Protein AF-A0A9X3YSE0-F1 (afdb_monomer_lite)

Sequence (116 aa):
MLGEKFARVFGTANPYIRNLKHDESFASFAKNLDGEPYGGMAIWGGLFWQLREALGAAVADKLLATSWQAFEAPKKRQDTAARFAAVLQAEAAKLGEMQSATVAKALRDRAFPIGK

Foldseek 3Di:
DVQVVVCVVPVDPDSDPADLCDQAAPVVCLVPVPPDPCPVVSLVSVLLVQLCVQVNDVVSVVLLVVLVVVQDADPDPSCRQQRSLASSLVSLVVVHPSSNVSSVVSCVSRVTNYDD

Secondary structure (DSSP, 8-state):
-HHHHHHHHHT-S-S-S--S-----HHHHGGGTTT-TTHHHHHHHHHHHHHHHHH-HHHHHHHHHHHHHHPPPPSSGGGHHHHHHHHHHHHHHHH-HHHHHHHHHHHHHTT-----

Structure (mmCIF, N/CA/C/O backbone):
data_AF-A0A9X3YSE0-F1
#
_entry.id   AF-A0A9X3YSE0-F1
#
loop_
_atom_site.group_PDB
_atom_site.id
_atom_site.type_symbol
_atom_site.label_atom_id
_atom_site.label_alt_id
_atom_site.label_comp_id
_atom_site.label_asym_id
_atom_site.label_entity_id
_atom_site.label_seq_id
_atom_site.pdbx_PDB_ins_code
_atom_site.Cartn_x
_atom_site.Cartn_y
_atom_site.Cartn_z
_atom_site.occupancy
_atom_site.B_iso_or_equiv
_atom_site.auth_seq_id
_atom_site.auth_comp_id
_atom_site.auth_asym_id
_atom_site.auth_atom_id
_atom_site.pdbx_PDB_model_num
ATOM 1 N N . MET A 1 1 ? -14.085 -17.443 -15.532 1.00 49.88 1 MET A N 1
ATOM 2 C CA . MET A 1 1 ? -14.617 -16.049 -15.547 1.00 49.88 1 MET A CA 1
ATOM 3 C C . MET A 1 1 ? -15.030 -15.661 -16.968 1.00 49.88 1 MET A C 1
ATOM 5 O O . MET A 1 1 ? -14.600 -16.337 -17.894 1.00 49.88 1 MET A O 1
ATOM 9 N N . LEU A 1 2 ? -15.869 -14.631 -17.175 1.00 52.81 2 LEU A N 1
ATOM 10 C CA . LEU A 1 2 ? -16.392 -14.278 -18.513 1.00 52.81 2 LEU A CA 1
ATOM 11 C C . LEU A 1 2 ? -15.276 -14.099 -19.569 1.00 52.81 2 LEU A C 1
ATOM 13 O O . LEU A 1 2 ? -15.433 -14.568 -20.689 1.00 52.81 2 LEU A O 1
ATOM 17 N N . GLY A 1 3 ? -14.122 -13.533 -19.196 1.00 46.34 3 GLY A N 1
ATOM 18 C CA . GLY A 1 3 ? -12.984 -13.316 -20.104 1.00 46.34 3 GLY A CA 1
ATOM 19 C C 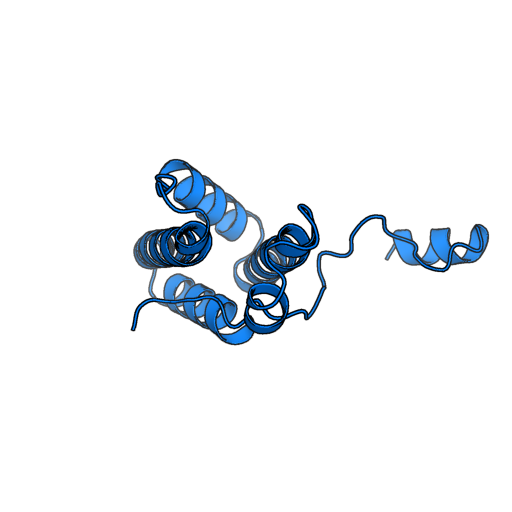. GLY A 1 3 ? -12.315 -14.588 -20.653 1.00 46.34 3 GLY A C 1
ATOM 20 O O . GLY A 1 3 ? -11.871 -14.593 -21.797 1.00 46.34 3 GLY A O 1
ATOM 21 N N . GLU A 1 4 ? -12.315 -15.704 -19.913 1.00 51.88 4 GLU A N 1
ATOM 22 C CA . GLU A 1 4 ? -11.764 -16.985 -20.405 1.00 51.88 4 GLU A CA 1
ATOM 23 C C . GLU A 1 4 ? -12.610 -17.595 -21.525 1.00 51.88 4 GLU A C 1
ATOM 25 O O . GLU A 1 4 ? -12.085 -18.266 -22.413 1.00 51.88 4 GLU A O 1
ATOM 30 N N . LYS A 1 5 ? -13.929 -17.366 -21.497 1.00 52.62 5 LYS A N 1
ATOM 31 C CA . LYS A 1 5 ? -14.838 -17.911 -22.511 1.00 52.62 5 LYS A CA 1
ATOM 32 C C . LYS A 1 5 ? -14.720 -17.165 -23.842 1.00 52.62 5 LYS A C 1
ATOM 34 O O . LYS A 1 5 ? -14.863 -17.794 -24.884 1.00 52.62 5 LYS A O 1
ATOM 39 N N . PHE A 1 6 ? -14.393 -15.871 -23.817 1.00 50.12 6 PHE A N 1
ATOM 40 C CA . PHE A 1 6 ? -14.179 -15.074 -25.031 1.00 50.12 6 PHE A CA 1
ATOM 41 C C . PHE A 1 6 ? -12.807 -15.322 -25.683 1.00 50.12 6 PHE A C 1
ATOM 43 O O . PHE A 1 6 ? -12.725 -15.357 -26.908 1.00 50.12 6 PHE A O 1
ATOM 50 N N . ALA A 1 7 ? -11.753 -15.596 -24.905 1.00 49.34 7 ALA A N 1
ATOM 51 C CA . ALA A 1 7 ? -10.410 -15.893 -25.432 1.00 49.34 7 ALA A CA 1
ATOM 52 C C . ALA A 1 7 ? -10.383 -17.096 -26.388 1.00 49.34 7 ALA A C 1
ATOM 54 O O . ALA A 1 7 ? -9.743 -17.078 -27.438 1.00 49.34 7 ALA A O 1
ATOM 55 N N . ARG A 1 8 ? -11.119 -18.152 -26.018 1.00 52.41 8 ARG A N 1
ATOM 56 C CA . ARG A 1 8 ? -11.161 -19.421 -26.757 1.00 52.41 8 ARG A CA 1
ATOM 57 C C . ARG A 1 8 ? -11.828 -19.303 -28.128 1.00 52.41 8 ARG A C 1
ATOM 59 O O . ARG A 1 8 ? -11.541 -20.119 -28.992 1.00 52.41 8 ARG A O 1
ATOM 66 N N . VAL A 1 9 ? -12.702 -18.313 -28.317 1.00 56.34 9 VAL A N 1
ATOM 67 C CA . VAL A 1 9 ? -13.448 -18.104 -29.570 1.00 56.34 9 VAL A CA 1
ATOM 68 C C . VAL A 1 9 ? -12.646 -17.276 -30.581 1.00 56.34 9 VAL A C 1
ATOM 70 O O . VAL A 1 9 ? -12.834 -17.448 -31.779 1.00 56.34 9 VAL A O 1
ATOM 73 N N . PHE A 1 10 ? -11.719 -16.425 -30.125 1.00 56.62 10 PHE A N 1
ATOM 74 C CA . PHE A 1 10 ? -11.006 -15.471 -30.988 1.00 56.62 10 PHE A CA 1
ATOM 75 C C . PHE A 1 10 ? -9.507 -15.751 -31.176 1.00 56.62 10 PHE A C 1
ATOM 77 O O . PHE A 1 10 ? -8.817 -14.949 -31.797 1.00 56.62 10 PHE A O 1
ATOM 84 N N . GLY A 1 11 ? -8.988 -16.881 -30.680 1.00 49.41 11 GLY A N 1
ATOM 85 C CA . GLY A 1 11 ? -7.621 -17.334 -30.986 1.00 49.41 11 GLY A CA 1
ATOM 86 C C . GLY A 1 11 ? -6.504 -16.399 -30.505 1.00 49.41 11 GLY A C 1
ATOM 87 O O . GLY A 1 11 ? -5.366 -16.516 -30.954 1.00 49.41 11 GLY A O 1
ATOM 88 N N . THR A 1 12 ? -6.800 -15.467 -29.599 1.00 48.97 12 THR A N 1
ATOM 89 C CA . THR A 1 12 ? -5.798 -14.570 -29.031 1.00 48.97 12 THR A CA 1
ATOM 90 C C . THR A 1 12 ? -5.110 -15.262 -27.857 1.00 48.97 12 THR A C 1
ATOM 92 O O . THR A 1 12 ? -5.748 -15.672 -26.890 1.00 48.97 12 THR A O 1
ATOM 95 N N . ALA A 1 13 ? -3.782 -15.391 -27.929 1.00 54.59 13 ALA A N 1
ATOM 96 C CA . ALA A 1 13 ? -2.975 -16.041 -26.892 1.00 54.59 13 ALA A CA 1
ATOM 97 C C . ALA A 1 13 ? -3.064 -15.346 -25.516 1.00 54.59 13 ALA A C 1
ATOM 99 O O . ALA A 1 13 ? -2.743 -15.959 -24.504 1.00 54.59 13 ALA A O 1
ATOM 100 N N . ASN A 1 14 ? -3.541 -14.095 -25.469 1.00 46.25 14 ASN A N 1
ATOM 101 C CA . ASN A 1 14 ? -3.737 -13.318 -24.249 1.00 46.25 14 ASN A CA 1
ATOM 102 C C . ASN A 1 14 ? -5.133 -12.657 -24.245 1.00 46.25 14 ASN A C 1
ATOM 104 O O . ASN A 1 14 ? -5.342 -11.688 -24.975 1.00 46.25 14 ASN A O 1
ATOM 108 N N . PRO A 1 15 ? -6.094 -13.131 -23.425 1.00 56.53 15 PRO A N 1
ATOM 109 C CA . PRO A 1 15 ? -7.454 -12.577 -23.371 1.00 56.53 15 PRO A CA 1
ATOM 110 C C . PRO A 1 15 ? -7.574 -11.169 -22.789 1.00 56.53 15 PRO A C 1
ATOM 112 O O . PRO A 1 15 ? -8.658 -10.586 -22.806 1.00 56.53 15 PRO A O 1
ATOM 115 N N . TYR A 1 16 ? -6.504 -10.649 -22.197 1.00 54.31 16 TYR A N 1
ATOM 116 C CA . TYR A 1 16 ? -6.533 -9.424 -21.417 1.00 54.31 16 TYR A CA 1
ATOM 117 C C . TYR A 1 16 ? -5.420 -8.495 -21.886 1.00 54.31 16 TYR A C 1
ATOM 119 O O . TYR A 1 16 ? -4.283 -8.926 -22.056 1.00 54.31 16 TYR A O 1
ATOM 127 N N . ILE A 1 17 ? -5.737 -7.204 -22.025 1.00 53.47 17 ILE A N 1
ATOM 128 C CA . ILE A 1 17 ? -4.736 -6.156 -22.280 1.00 53.47 17 ILE A CA 1
ATOM 129 C C . ILE A 1 17 ? -3.782 -6.042 -21.074 1.00 53.47 17 ILE A C 1
ATOM 131 O O . ILE A 1 17 ? -2.602 -5.756 -21.253 1.00 53.47 17 ILE A O 1
ATOM 135 N N . ARG A 1 18 ? -4.280 -6.291 -19.846 1.00 52.72 18 ARG A N 1
ATOM 136 C CA . ARG A 1 18 ? -3.512 -6.376 -18.587 1.00 52.72 18 ARG A CA 1
ATOM 137 C C . ARG A 1 18 ? -4.192 -7.335 -17.608 1.00 52.72 18 ARG A C 1
ATOM 139 O O . ARG A 1 18 ? -5.402 -7.244 -17.414 1.00 52.72 18 ARG A O 1
ATOM 146 N N . ASN A 1 19 ? -3.422 -8.211 -16.964 1.00 54.09 19 ASN A N 1
ATOM 147 C CA . ASN A 1 19 ? -3.891 -9.039 -15.853 1.00 54.09 19 ASN A CA 1
ATOM 148 C C . ASN A 1 19 ? -3.356 -8.460 -14.536 1.00 54.09 19 ASN A C 1
ATOM 150 O O . ASN A 1 19 ? -2.148 -8.417 -14.327 1.00 54.09 19 ASN A O 1
ATOM 154 N N . LEU A 1 20 ? -4.254 -8.009 -13.655 1.00 55.16 20 LEU A N 1
ATOM 155 C CA . LEU A 1 20 ? -3.886 -7.476 -12.337 1.00 55.16 20 LEU A CA 1
ATOM 156 C C . LEU A 1 20 ? -3.465 -8.582 -11.360 1.00 55.16 20 LEU A C 1
ATOM 158 O O . LEU A 1 20 ? -2.860 -8.295 -10.339 1.00 55.16 20 LEU A O 1
ATOM 162 N N . LYS A 1 21 ? -3.713 -9.855 -11.677 1.00 54.97 21 LYS A N 1
ATOM 163 C CA . LYS A 1 21 ? -3.196 -11.007 -10.934 1.00 54.97 21 LYS A CA 1
ATOM 164 C C . LYS A 1 21 ? -1.808 -11.409 -11.444 1.00 54.97 21 LYS A C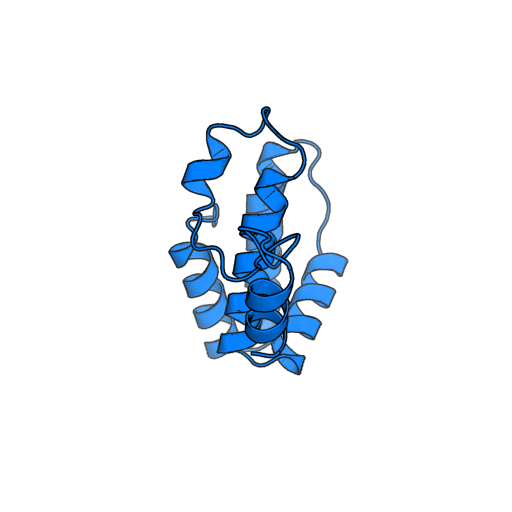 1
ATOM 166 O O . LYS A 1 21 ? -1.583 -12.557 -11.813 1.00 54.97 21 LYS A O 1
ATOM 171 N N . HIS A 1 22 ? -0.908 -10.437 -11.547 1.00 61.25 22 HIS A N 1
ATOM 172 C CA . HIS A 1 22 ? 0.488 -10.690 -11.884 1.00 61.25 22 HIS A CA 1
ATOM 173 C C . HIS A 1 22 ? 1.300 -10.860 -10.593 1.00 61.25 22 HIS A C 1
ATOM 175 O O . HIS A 1 22 ? 1.185 -10.054 -9.660 1.00 61.25 22 HIS A O 1
ATOM 181 N N . ASP A 1 23 ? 2.127 -11.903 -10.558 1.00 60.28 23 ASP A N 1
ATOM 182 C CA . ASP A 1 23 ? 2.982 -12.261 -9.416 1.00 60.28 23 ASP A CA 1
ATOM 183 C C . ASP A 1 23 ? 4.385 -11.633 -9.512 1.00 60.28 23 ASP A C 1
ATOM 185 O O . ASP A 1 23 ? 5.308 -12.008 -8.791 1.00 60.28 23 ASP A O 1
ATOM 189 N N . GLU A 1 24 ? 4.577 -10.665 -10.412 1.00 63.28 24 GLU A N 1
ATOM 190 C CA . GLU A 1 24 ? 5.865 -9.991 -10.558 1.00 63.28 24 GLU A CA 1
ATOM 191 C C . GLU A 1 24 ? 6.204 -9.148 -9.323 1.00 63.28 24 GLU A C 1
ATOM 193 O O . GLU A 1 24 ? 5.390 -8.371 -8.816 1.00 63.28 24 GLU A O 1
ATOM 198 N N . SER A 1 25 ? 7.441 -9.300 -8.846 1.00 61.66 25 SER A N 1
ATOM 199 C CA . SER A 1 25 ? 7.953 -8.559 -7.695 1.00 61.66 25 SER A CA 1
ATOM 200 C C . SER A 1 25 ? 8.503 -7.190 -8.099 1.00 61.66 25 SER A C 1
ATOM 202 O O . SER A 1 25 ? 9.083 -7.023 -9.177 1.00 61.66 25 SER A O 1
ATOM 204 N N . PHE A 1 26 ? 8.415 -6.215 -7.193 1.00 65.50 26 PHE A N 1
ATOM 205 C CA . PHE A 1 26 ? 9.004 -4.891 -7.393 1.00 65.50 26 PHE A CA 1
ATOM 206 C C . PHE A 1 26 ? 10.532 -4.958 -7.563 1.00 65.50 26 PHE A C 1
ATOM 208 O O . PHE A 1 26 ? 11.098 -4.219 -8.367 1.00 65.50 26 PHE A O 1
ATOM 215 N N . ALA A 1 27 ? 11.203 -5.886 -6.873 1.00 64.81 27 ALA A N 1
ATOM 216 C CA . ALA A 1 27 ? 12.647 -6.100 -6.988 1.00 64.81 27 ALA A CA 1
ATOM 217 C C . ALA A 1 27 ? 13.083 -6.545 -8.397 1.00 64.81 27 ALA A C 1
ATOM 219 O O . ALA A 1 27 ? 14.173 -6.184 -8.845 1.00 64.81 27 ALA A O 1
ATOM 220 N N . SER A 1 28 ? 12.236 -7.296 -9.110 1.00 65.25 28 SER A N 1
ATOM 221 C CA . SER A 1 28 ? 12.490 -7.681 -10.504 1.00 65.25 28 SER A CA 1
ATOM 222 C C . SER A 1 28 ? 12.406 -6.476 -11.447 1.00 65.25 28 SER A C 1
ATOM 224 O O . SER A 1 28 ? 13.232 -6.342 -12.345 1.00 65.25 28 SER A O 1
ATOM 226 N N . PHE A 1 29 ? 11.458 -5.565 -11.211 1.00 66.94 29 PHE A N 1
ATOM 227 C CA . PHE A 1 29 ? 11.264 -4.361 -12.026 1.00 66.94 29 PHE A CA 1
ATOM 228 C C . PHE A 1 29 ? 12.261 -3.241 -11.728 1.00 66.94 29 PHE A C 1
ATOM 230 O O . PHE A 1 29 ? 12.697 -2.553 -12.648 1.00 66.94 29 PHE A O 1
ATOM 237 N N . ALA A 1 30 ? 12.677 -3.074 -10.470 1.00 61.47 30 ALA A N 1
ATOM 238 C CA . ALA A 1 30 ? 13.617 -2.027 -10.066 1.00 61.47 30 ALA A CA 1
ATOM 239 C C . ALA A 1 30 ? 14.958 -2.083 -10.828 1.00 61.47 30 ALA A C 1
ATOM 241 O O . ALA A 1 30 ? 15.640 -1.069 -10.944 1.00 61.47 30 ALA A O 1
ATOM 242 N N . LYS A 1 31 ? 15.317 -3.249 -11.384 1.00 64.75 31 LYS A N 1
ATOM 243 C CA . LYS A 1 31 ? 16.515 -3.446 -12.213 1.00 64.75 31 LYS A CA 1
ATOM 244 C C . LYS A 1 31 ? 16.399 -2.862 -13.631 1.00 64.75 31 LYS A C 1
ATOM 246 O O . LYS A 1 31 ? 17.427 -2.657 -14.257 1.00 64.75 31 LYS A O 1
ATOM 251 N N . ASN A 1 32 ? 15.183 -2.578 -14.111 1.00 60.72 32 ASN A N 1
ATOM 252 C CA . ASN A 1 32 ? 14.877 -2.156 -15.486 1.00 60.72 32 ASN A CA 1
ATOM 253 C C . ASN A 1 32 ? 13.959 -0.915 -15.531 1.00 60.72 32 ASN A C 1
ATOM 255 O O . ASN A 1 32 ? 13.090 -0.805 -16.397 1.00 60.72 32 ASN A O 1
ATOM 259 N N . LEU A 1 33 ? 14.135 0.028 -14.596 1.00 58.31 33 LEU A N 1
ATOM 260 C CA . LEU A 1 33 ? 13.303 1.240 -14.475 1.00 58.31 33 LEU A CA 1
ATOM 261 C C . LEU A 1 33 ? 13.268 2.118 -15.743 1.00 58.31 33 LEU A C 1
ATOM 263 O O . LEU A 1 33 ? 12.308 2.871 -15.930 1.00 58.31 33 LEU A O 1
ATOM 267 N N . ASP A 1 34 ? 14.279 1.994 -16.605 1.00 57.00 34 ASP A N 1
ATOM 268 C CA . ASP A 1 34 ? 14.446 2.791 -17.825 1.00 57.00 34 ASP A CA 1
ATOM 269 C C . ASP A 1 34 ? 13.839 2.138 -19.083 1.00 57.00 34 ASP A C 1
ATOM 271 O O . ASP A 1 34 ? 13.730 2.793 -20.116 1.00 57.00 34 ASP A O 1
ATOM 275 N N . GLY A 1 35 ? 13.426 0.865 -19.011 1.00 51.44 35 GLY A N 1
ATOM 276 C CA . GLY A 1 35 ? 13.055 0.077 -20.193 1.00 51.44 35 GLY A CA 1
ATOM 277 C C . GLY A 1 35 ? 11.633 0.306 -20.705 1.00 51.44 35 GLY A C 1
ATOM 278 O O . GLY A 1 35 ? 11.429 0.370 -21.914 1.00 51.44 35 GLY A O 1
ATOM 279 N N . GLU A 1 36 ? 10.644 0.466 -19.816 1.00 53.31 36 GLU A N 1
ATOM 280 C CA . GLU A 1 36 ? 9.251 0.662 -20.231 1.00 53.31 36 GLU A CA 1
ATOM 281 C C . GLU A 1 36 ? 8.442 1.530 -19.251 1.00 53.31 36 GLU A C 1
ATOM 283 O O . GLU A 1 36 ? 8.362 1.220 -18.056 1.00 53.31 36 GLU A O 1
ATOM 288 N N . PRO A 1 37 ? 7.730 2.568 -19.733 1.00 52.28 37 PRO A N 1
ATOM 289 C CA . PRO A 1 37 ? 6.876 3.413 -18.894 1.00 52.28 37 PRO A CA 1
ATOM 290 C C . PRO A 1 37 ? 5.708 2.656 -18.233 1.00 52.28 37 PRO A C 1
ATOM 292 O O . PRO A 1 37 ? 5.091 3.182 -17.305 1.00 52.28 37 PRO A O 1
ATOM 295 N N . TYR A 1 38 ? 5.414 1.425 -18.671 1.00 53.47 38 TYR A N 1
ATOM 296 C CA . TYR A 1 38 ? 4.264 0.634 -18.229 1.00 53.47 38 TYR A CA 1
ATOM 297 C C . TYR A 1 38 ? 4.600 -0.554 -17.316 1.00 53.47 38 TYR A C 1
ATOM 299 O O . TYR A 1 38 ? 3.688 -1.046 -16.651 1.00 53.47 38 TYR A O 1
ATOM 307 N N . GLY A 1 39 ? 5.868 -0.975 -17.201 1.00 57.47 39 GLY A N 1
ATOM 308 C CA . GLY A 1 39 ? 6.246 -2.142 -16.385 1.00 57.47 39 GLY A CA 1
ATOM 309 C C . GLY A 1 39 ? 5.895 -1.986 -14.898 1.00 57.47 39 GLY A C 1
ATOM 310 O O . GLY A 1 39 ? 5.433 -2.919 -14.247 1.00 57.47 39 GLY A O 1
ATOM 311 N N . GLY A 1 40 ? 5.971 -0.759 -14.375 1.00 65.12 40 GLY A N 1
ATOM 312 C CA . GLY A 1 40 ? 5.588 -0.472 -12.992 1.00 65.12 40 GLY A CA 1
ATOM 313 C C . GLY A 1 40 ? 4.084 -0.613 -12.729 1.00 65.12 40 GLY A C 1
ATOM 314 O O . GLY A 1 40 ? 3.686 -0.879 -11.596 1.00 65.12 40 GLY A O 1
ATOM 315 N N . MET A 1 41 ? 3.230 -0.466 -13.751 1.00 70.62 41 MET A N 1
ATOM 316 C CA . MET A 1 41 ? 1.773 -0.517 -13.571 1.00 70.62 41 MET A CA 1
ATOM 317 C C . MET A 1 41 ? 1.277 -1.920 -13.218 1.00 70.62 41 MET A C 1
ATOM 319 O O . MET A 1 41 ? 0.304 -2.034 -12.476 1.00 70.62 41 MET A O 1
ATOM 323 N N . ALA A 1 42 ? 1.934 -2.976 -13.710 1.00 71.44 42 ALA A N 1
ATOM 324 C CA . ALA A 1 42 ? 1.576 -4.355 -13.376 1.00 71.44 42 ALA A CA 1
ATOM 325 C C . ALA A 1 42 ? 1.795 -4.646 -11.882 1.00 71.44 42 ALA A C 1
ATOM 327 O O . ALA A 1 42 ? 0.942 -5.249 -11.234 1.00 71.44 42 ALA A O 1
ATOM 328 N N . ILE A 1 43 ? 2.885 -4.131 -11.312 1.00 78.50 43 ILE A N 1
ATOM 329 C CA . ILE A 1 43 ? 3.238 -4.334 -9.902 1.00 78.50 43 ILE A CA 1
ATOM 330 C C . ILE A 1 43 ? 2.299 -3.567 -8.969 1.00 78.50 43 ILE A C 1
ATOM 332 O O . ILE A 1 43 ? 1.793 -4.130 -7.996 1.00 78.50 43 ILE A O 1
ATOM 336 N N . TRP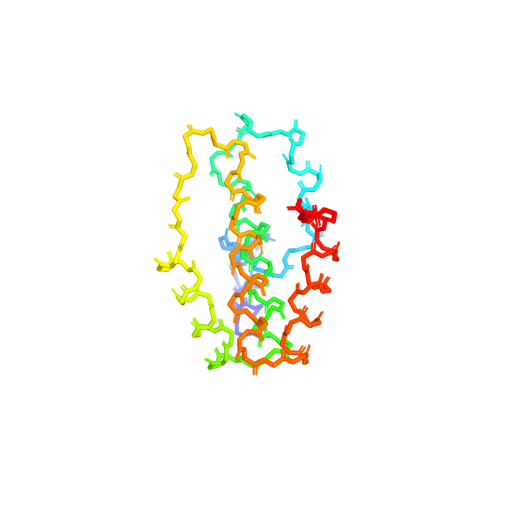 A 1 44 ? 2.013 -2.299 -9.281 1.00 85.88 44 TRP A N 1
ATOM 337 C CA . TRP A 1 44 ? 1.030 -1.512 -8.529 1.00 85.88 44 TRP A CA 1
ATOM 338 C C . TRP A 1 44 ? -0.376 -2.096 -8.645 1.00 85.88 44 TRP A C 1
ATOM 340 O O . TRP A 1 44 ? -1.067 -2.247 -7.641 1.00 85.88 44 TRP A O 1
ATOM 350 N N . GLY A 1 45 ? -0.775 -2.491 -9.855 1.00 86.06 45 GLY A N 1
ATOM 351 C CA . GLY A 1 45 ? -2.055 -3.143 -10.102 1.00 86.06 45 GLY A CA 1
ATOM 352 C C . GLY A 1 45 ? -2.214 -4.443 -9.315 1.00 86.06 45 GLY A C 1
ATOM 353 O O . GLY A 1 45 ? -3.259 -4.668 -8.705 1.00 86.06 45 GLY A O 1
ATOM 354 N N . GLY A 1 46 ? -1.152 -5.249 -9.257 1.00 87.94 46 GLY A N 1
ATOM 355 C CA . GLY A 1 46 ? -1.087 -6.444 -8.427 1.00 87.94 46 GLY A CA 1
ATOM 356 C C . GLY A 1 46 ? -1.286 -6.150 -6.951 1.00 87.94 46 GLY A C 1
ATOM 357 O O . GLY A 1 46 ? -2.146 -6.769 -6.316 1.00 87.94 46 GLY A O 1
ATOM 358 N N . LEU A 1 47 ? -0.524 -5.198 -6.407 1.00 92.12 47 LEU A N 1
ATOM 359 C CA . LEU A 1 47 ? -0.652 -4.787 -5.009 1.00 92.12 47 LEU A CA 1
ATOM 360 C C . LEU A 1 47 ? -2.094 -4.376 -4.689 1.00 92.12 47 LEU A C 1
ATOM 362 O O . LEU A 1 47 ? -2.669 -4.866 -3.720 1.00 92.12 47 LEU A O 1
ATOM 366 N N . PHE A 1 48 ? -2.695 -3.522 -5.518 1.00 93.81 48 PHE A N 1
ATOM 367 C CA . PHE A 1 48 ? -4.056 -3.032 -5.294 1.00 93.81 48 PHE A CA 1
ATOM 368 C C . PHE A 1 48 ? -5.080 -4.164 -5.330 1.00 93.81 48 PHE A C 1
ATOM 370 O O . PHE A 1 48 ? -5.972 -4.209 -4.483 1.00 93.81 48 PHE A O 1
ATOM 377 N N . TRP A 1 49 ? -4.921 -5.118 -6.250 1.00 92.06 49 TRP A N 1
ATOM 378 C CA . TRP A 1 49 ? -5.783 -6.293 -6.309 1.00 92.06 49 TRP A CA 1
ATOM 379 C C . TRP A 1 49 ? -5.673 -7.162 -5.051 1.00 92.06 49 TRP A C 1
ATOM 381 O O . TRP A 1 49 ? -6.691 -7.498 -4.454 1.00 92.06 49 TRP A O 1
ATOM 391 N N . GLN A 1 50 ? -4.454 -7.453 -4.587 1.00 92.19 50 GLN A N 1
ATOM 392 C CA . GLN A 1 50 ? -4.244 -8.240 -3.363 1.00 92.19 50 GLN A CA 1
ATOM 393 C C . GLN A 1 50 ? -4.847 -7.556 -2.132 1.00 92.19 50 GLN A C 1
ATOM 395 O O . GLN A 1 50 ? -5.447 -8.221 -1.290 1.00 92.19 50 GLN A O 1
ATOM 400 N N . LEU A 1 51 ? -4.727 -6.230 -2.025 1.00 95.19 51 LEU A N 1
ATOM 401 C CA . LEU A 1 51 ? -5.370 -5.479 -0.945 1.00 95.19 51 LEU A CA 1
ATOM 402 C C . LEU A 1 51 ? -6.896 -5.573 -1.027 1.00 95.19 51 LEU A C 1
ATOM 404 O O . LEU A 1 51 ? -7.551 -5.737 -0.002 1.00 95.19 51 LEU A O 1
ATOM 408 N N . ARG A 1 52 ? -7.461 -5.520 -2.237 1.00 96.62 52 ARG A N 1
ATOM 409 C CA . ARG A 1 52 ? -8.900 -5.672 -2.475 1.00 96.62 52 ARG A CA 1
ATOM 410 C C . ARG A 1 52 ? -9.409 -7.059 -2.082 1.00 96.62 52 ARG A C 1
ATOM 412 O O . ARG A 1 52 ? -10.479 -7.153 -1.488 1.00 96.62 52 ARG A O 1
ATOM 419 N N . GLU A 1 53 ? -8.650 -8.112 -2.383 1.00 95.62 53 GLU A N 1
ATOM 420 C CA . GLU A 1 53 ? -8.968 -9.490 -1.982 1.00 95.62 53 GLU A CA 1
ATOM 421 C C . GLU A 1 53 ? -8.889 -9.677 -0.461 1.00 95.62 53 GLU A C 1
ATOM 423 O O . GLU A 1 53 ? -9.746 -10.343 0.114 1.00 95.62 53 GLU A O 1
ATOM 428 N N . ALA A 1 54 ? -7.900 -9.067 0.198 1.00 95.81 54 ALA A N 1
ATOM 429 C CA . ALA A 1 54 ? -7.670 -9.256 1.628 1.00 95.81 54 ALA A CA 1
ATOM 430 C C . ALA A 1 54 ? -8.562 -8.384 2.531 1.00 95.81 54 ALA A C 1
ATOM 432 O O . ALA A 1 54 ? -8.997 -8.837 3.586 1.00 95.81 54 ALA A O 1
ATOM 433 N N . LEU A 1 55 ? -8.827 -7.133 2.143 1.00 95.31 55 LEU A N 1
ATOM 434 C CA . LEU A 1 55 ? -9.572 -6.156 2.953 1.00 95.31 55 LEU A CA 1
ATOM 435 C C . LEU A 1 55 ? -11.024 -5.967 2.495 1.00 95.31 55 LEU A C 1
ATOM 437 O O . LEU A 1 55 ? -11.820 -5.339 3.193 1.00 95.31 55 LEU A O 1
ATOM 441 N N . GLY A 1 56 ? -11.366 -6.476 1.312 1.00 96.44 56 GLY A N 1
ATOM 442 C CA . GLY A 1 56 ? -12.613 -6.166 0.629 1.00 96.44 56 GLY A CA 1
ATOM 443 C C . GLY A 1 56 ? -12.561 -4.825 -0.108 1.00 96.44 56 GLY A C 1
ATOM 444 O O . GLY A 1 56 ? -11.845 -3.891 0.262 1.00 96.44 56 GLY A O 1
ATOM 445 N N . ALA A 1 57 ? -13.367 -4.720 -1.167 1.00 94.88 57 ALA A N 1
ATOM 446 C CA . ALA A 1 57 ? -13.344 -3.587 -2.090 1.00 94.88 57 ALA A CA 1
ATOM 447 C C . ALA A 1 57 ? -13.562 -2.227 -1.418 1.00 94.88 57 ALA A C 1
ATOM 449 O O . ALA A 1 57 ? -12.781 -1.310 -1.637 1.00 94.88 57 ALA A O 1
ATOM 450 N N . ALA A 1 58 ? -14.582 -2.103 -0.567 1.00 96.69 58 ALA A N 1
ATOM 451 C CA . ALA A 1 58 ? -14.922 -0.823 0.050 1.00 96.69 58 ALA A CA 1
ATOM 452 C C . ALA A 1 58 ? -13.789 -0.268 0.932 1.00 96.69 58 ALA A C 1
ATOM 454 O O . ALA A 1 58 ? -13.519 0.932 0.912 1.00 96.69 58 ALA A O 1
ATOM 455 N N . VAL A 1 59 ? -13.115 -1.138 1.691 1.00 96.69 59 VAL A N 1
ATOM 456 C CA . VAL A 1 59 ? -12.015 -0.741 2.581 1.00 96.69 59 VAL A CA 1
ATOM 457 C C . VAL A 1 59 ? -10.757 -0.448 1.773 1.00 96.69 59 VAL A C 1
ATOM 459 O O . VAL A 1 59 ? -10.143 0.599 1.968 1.00 96.69 59 VAL A O 1
ATOM 462 N N . ALA A 1 60 ? -10.392 -1.342 0.850 1.00 96.81 60 ALA A N 1
ATOM 463 C CA . ALA A 1 60 ? -9.195 -1.191 0.033 1.00 96.81 60 ALA A CA 1
ATOM 464 C C . ALA A 1 60 ? -9.260 0.058 -0.856 1.00 96.81 60 ALA A C 1
ATOM 466 O O . ALA A 1 60 ? -8.321 0.848 -0.862 1.00 96.81 60 ALA A O 1
ATOM 467 N N . ASP A 1 61 ? -10.377 0.281 -1.553 1.00 96.94 61 ASP A N 1
ATOM 468 C CA . ASP A 1 61 ? -10.522 1.416 -2.468 1.00 96.94 61 ASP A CA 1
ATOM 469 C C . ASP A 1 61 ? -10.492 2.748 -1.700 1.00 96.94 61 ASP A C 1
ATOM 471 O O . ASP A 1 61 ? -9.825 3.692 -2.128 1.00 96.94 61 ASP A O 1
ATOM 475 N N . LYS A 1 62 ? -11.146 2.815 -0.527 1.00 97.31 62 LYS A N 1
ATOM 476 C CA . LYS A 1 62 ? -11.087 3.997 0.345 1.00 97.31 62 LYS A CA 1
ATOM 477 C C . LYS A 1 62 ? -9.660 4.263 0.819 1.00 97.31 62 LYS A C 1
ATOM 479 O O . LYS A 1 62 ? -9.205 5.396 0.706 1.00 97.31 62 LYS A O 1
ATOM 484 N N . LEU A 1 63 ? -8.967 3.233 1.309 1.00 97.50 63 LEU A N 1
ATOM 485 C CA . LEU A 1 63 ? -7.581 3.336 1.765 1.00 97.50 63 LEU A CA 1
ATOM 486 C C . LEU A 1 63 ? -6.666 3.852 0.646 1.00 97.50 63 LEU A C 1
ATOM 488 O O . LEU A 1 63 ? -5.919 4.805 0.853 1.00 97.50 63 LEU A O 1
ATOM 492 N N . LEU A 1 64 ? -6.760 3.267 -0.551 1.00 96.81 64 LEU A N 1
ATOM 493 C CA . LEU A 1 64 ? -5.957 3.672 -1.705 1.00 96.81 64 LEU A CA 1
ATOM 494 C C . LEU A 1 64 ? -6.236 5.121 -2.113 1.00 96.81 64 LEU A C 1
ATOM 496 O O . LEU A 1 64 ? -5.294 5.873 -2.360 1.00 96.81 64 LEU A O 1
ATOM 500 N N . ALA A 1 65 ? -7.506 5.533 -2.139 1.00 97.00 65 ALA A N 1
ATOM 501 C CA . ALA A 1 65 ? -7.882 6.907 -2.451 1.00 97.00 65 ALA A CA 1
ATOM 502 C C . ALA A 1 65 ? -7.325 7.900 -1.418 1.00 97.00 65 ALA A C 1
ATOM 504 O O . ALA A 1 65 ? -6.742 8.914 -1.801 1.00 97.00 65 ALA A O 1
ATOM 505 N N . THR A 1 66 ? -7.440 7.598 -0.121 1.00 96.94 66 THR A N 1
ATOM 506 C CA . THR A 1 66 ? -6.904 8.465 0.940 1.00 96.94 66 THR A CA 1
ATOM 507 C C . THR A 1 66 ? -5.381 8.532 0.909 1.00 96.94 66 THR A C 1
ATOM 509 O O . THR A 1 66 ? -4.816 9.614 1.045 1.00 96.94 66 THR A O 1
ATOM 512 N N . SER A 1 67 ? -4.703 7.411 0.651 1.00 96.75 67 SER A N 1
ATOM 513 C CA . SER A 1 67 ? -3.246 7.394 0.500 1.00 96.75 67 SER A CA 1
ATOM 514 C C . SER A 1 67 ? -2.793 8.186 -0.720 1.00 96.75 67 SER A C 1
ATOM 516 O O . SER A 1 67 ? -1.788 8.881 -0.648 1.00 96.75 67 SER A O 1
ATOM 518 N N . TRP A 1 68 ? -3.542 8.136 -1.824 1.00 95.12 68 TRP A N 1
ATOM 519 C CA . TRP A 1 68 ? -3.253 8.940 -3.010 1.00 95.12 68 TRP A CA 1
ATOM 520 C C . TRP A 1 68 ? -3.410 10.439 -2.752 1.00 95.12 68 TRP A C 1
ATOM 522 O O . TRP A 1 68 ? -2.579 11.225 -3.193 1.00 95.12 68 TRP A O 1
ATOM 532 N N . GLN A 1 69 ? -4.437 10.838 -2.002 1.00 95.56 69 GLN A N 1
ATOM 533 C CA . GLN A 1 69 ? -4.644 12.236 -1.613 1.00 95.56 69 GLN A CA 1
ATOM 534 C C . GLN A 1 69 ? -3.567 12.749 -0.649 1.00 95.56 69 GLN A C 1
ATOM 536 O O . GLN A 1 69 ? -3.180 13.910 -0.735 1.00 95.56 69 GLN A O 1
ATOM 541 N N . ALA A 1 70 ? -3.079 11.893 0.251 1.00 93.62 70 ALA A N 1
ATOM 542 C CA . ALA A 1 70 ? -2.013 12.224 1.195 1.00 93.62 70 ALA A CA 1
ATOM 543 C C . ALA A 1 70 ? -0.602 12.134 0.582 1.00 93.62 70 ALA A C 1
ATOM 545 O O . ALA A 1 70 ? 0.379 12.522 1.217 1.00 93.62 70 ALA A O 1
ATOM 546 N N . PHE A 1 71 ? -0.472 11.585 -0.627 1.00 94.06 71 PHE A N 1
ATOM 547 C CA . PHE A 1 71 ? 0.821 11.356 -1.250 1.00 94.06 71 PHE A CA 1
ATOM 548 C C . PHE A 1 71 ? 1.372 12.620 -1.912 1.00 94.06 71 PHE A C 1
ATOM 550 O O . PHE A 1 71 ? 0.839 13.121 -2.901 1.00 94.06 71 PHE A O 1
ATOM 557 N N . GLU A 1 72 ? 2.528 13.067 -1.428 1.00 91.94 72 GLU A N 1
ATOM 558 C CA . GLU A 1 72 ? 3.324 14.100 -2.083 1.00 91.94 72 GLU A CA 1
ATOM 559 C C . GLU A 1 72 ? 4.413 13.470 -2.957 1.00 91.94 72 GLU A C 1
ATOM 561 O O . GLU A 1 72 ? 5.332 12.796 -2.470 1.00 91.94 72 GLU A O 1
ATOM 566 N N . ALA A 1 73 ? 4.327 13.715 -4.267 1.00 84.75 73 ALA A N 1
ATOM 567 C CA . ALA A 1 73 ? 5.279 13.178 -5.229 1.00 84.75 73 ALA A CA 1
ATOM 568 C C . ALA A 1 73 ? 6.714 13.669 -4.930 1.00 84.75 73 ALA A C 1
ATOM 570 O O . ALA A 1 73 ? 6.957 14.879 -4.865 1.00 84.75 73 ALA A O 1
ATOM 571 N N . PRO A 1 74 ? 7.698 12.764 -4.759 1.00 84.88 74 PRO A N 1
ATOM 572 C CA . PRO A 1 74 ? 9.080 13.169 -4.546 1.00 84.88 74 PRO A CA 1
ATOM 573 C C . PRO A 1 74 ? 9.684 13.807 -5.796 1.00 84.88 74 PRO A C 1
ATOM 575 O O . PRO A 1 74 ? 9.337 13.471 -6.925 1.00 84.88 74 PRO A O 1
ATOM 578 N N . LYS A 1 75 ? 10.705 14.647 -5.588 1.00 81.50 75 LYS A N 1
ATOM 579 C CA . LYS A 1 75 ? 11.509 15.220 -6.681 1.00 81.50 75 LYS A CA 1
ATOM 580 C C . LYS A 1 75 ? 12.248 14.154 -7.499 1.00 81.50 75 LYS A C 1
ATOM 582 O O . LYS A 1 75 ? 12.488 14.353 -8.684 1.00 81.50 75 LYS A O 1
ATOM 587 N N . LYS A 1 76 ? 12.640 13.041 -6.870 1.00 79.19 76 LYS A N 1
ATOM 588 C CA . LYS A 1 76 ? 13.334 11.928 -7.528 1.00 79.19 76 LYS A CA 1
ATOM 589 C C . LYS A 1 76 ? 12.366 10.773 -7.748 1.00 79.19 76 LYS A C 1
ATOM 591 O O . LYS A 1 76 ? 11.823 10.224 -6.792 1.00 79.19 76 LYS A O 1
ATOM 596 N N . ARG A 1 77 ? 12.213 10.353 -9.007 1.00 76.50 77 ARG A N 1
ATOM 597 C CA . ARG A 1 77 ? 11.298 9.270 -9.403 1.00 76.50 77 ARG A CA 1
ATOM 598 C C . ARG A 1 77 ? 11.568 7.959 -8.657 1.00 76.50 77 ARG A C 1
ATOM 600 O O . ARG A 1 77 ? 10.614 7.286 -8.278 1.00 76.50 77 ARG A O 1
ATOM 607 N N . GLN A 1 78 ? 12.833 7.634 -8.399 1.00 78.50 78 GLN A N 1
ATOM 608 C CA . GLN A 1 78 ? 13.245 6.424 -7.675 1.00 78.50 78 GLN A CA 1
ATOM 609 C C . GLN A 1 78 ? 12.691 6.330 -6.241 1.00 78.50 78 GLN A C 1
ATOM 611 O O . GLN A 1 78 ? 12.500 5.229 -5.734 1.00 78.50 78 GLN A O 1
ATOM 616 N N . ASP A 1 79 ? 12.348 7.462 -5.616 1.00 82.44 79 ASP A N 1
ATOM 617 C CA . ASP A 1 79 ? 11.833 7.495 -4.242 1.00 82.44 79 ASP A CA 1
ATOM 618 C C . ASP A 1 79 ? 10.303 7.322 -4.187 1.00 82.44 79 ASP A C 1
ATOM 620 O O . ASP A 1 79 ? 9.735 7.122 -3.113 1.00 82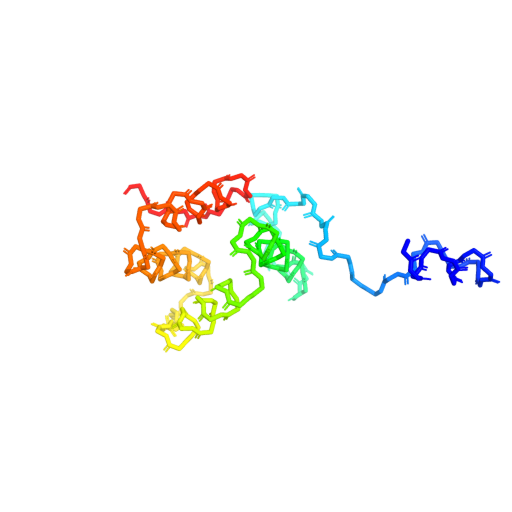.44 79 ASP A O 1
ATOM 624 N N . THR A 1 80 ? 9.617 7.397 -5.336 1.00 86.38 80 THR A N 1
ATOM 625 C CA . THR A 1 80 ? 8.143 7.396 -5.439 1.00 86.38 80 THR A CA 1
ATOM 626 C C . THR A 1 80 ? 7.532 6.179 -4.762 1.00 86.38 80 THR A C 1
ATOM 628 O O . THR A 1 80 ? 6.608 6.320 -3.965 1.00 86.38 80 THR A O 1
ATOM 631 N N . ALA A 1 81 ? 8.064 4.986 -5.041 1.00 86.94 81 ALA A N 1
ATOM 632 C CA . ALA A 1 81 ? 7.513 3.749 -4.503 1.00 86.94 81 ALA A CA 1
ATOM 633 C C . ALA A 1 81 ? 7.683 3.648 -2.989 1.00 86.94 81 ALA A C 1
ATOM 635 O O . ALA A 1 81 ? 6.731 3.292 -2.300 1.00 86.94 81 ALA A O 1
ATOM 636 N N . ALA A 1 82 ? 8.857 4.020 -2.476 1.00 89.06 82 ALA A N 1
ATOM 637 C CA . ALA A 1 82 ? 9.122 3.990 -1.044 1.00 89.06 82 ALA A CA 1
ATOM 638 C C . ALA A 1 82 ? 8.234 4.984 -0.292 1.00 89.06 82 ALA A C 1
ATOM 640 O O . ALA A 1 82 ? 7.639 4.650 0.731 1.00 89.06 82 ALA A O 1
ATOM 641 N N . ARG A 1 83 ? 8.077 6.195 -0.838 1.00 90.88 83 ARG A N 1
ATOM 642 C CA . ARG A 1 83 ? 7.209 7.212 -0.242 1.00 90.88 83 ARG A CA 1
ATOM 643 C C . ARG A 1 83 ? 5.741 6.816 -0.270 1.00 90.88 83 ARG A C 1
ATOM 645 O O . ARG A 1 83 ? 5.070 6.946 0.747 1.00 90.88 83 ARG A O 1
ATOM 652 N N . PHE A 1 84 ? 5.245 6.312 -1.397 1.00 93.00 84 PHE A N 1
ATOM 653 C CA . PHE A 1 84 ? 3.850 5.893 -1.481 1.00 93.00 84 PHE A CA 1
ATOM 654 C C . PHE A 1 84 ? 3.567 4.692 -0.569 1.00 93.00 84 PHE A C 1
ATOM 656 O O . PHE A 1 84 ? 2.551 4.683 0.118 1.00 93.00 84 PHE A O 1
ATOM 663 N N . ALA A 1 85 ? 4.478 3.714 -0.495 1.00 93.62 85 ALA A N 1
ATOM 664 C CA . ALA A 1 85 ? 4.358 2.590 0.434 1.00 93.62 85 ALA A CA 1
ATOM 665 C C . ALA A 1 85 ? 4.294 3.060 1.898 1.00 93.62 85 ALA A C 1
ATOM 667 O O . ALA A 1 85 ? 3.447 2.579 2.650 1.00 93.62 85 ALA A O 1
ATOM 668 N N . ALA A 1 86 ? 5.118 4.041 2.284 1.00 94.31 86 ALA A N 1
ATOM 669 C CA . ALA A 1 86 ? 5.085 4.623 3.624 1.00 94.31 86 ALA A CA 1
ATOM 670 C C . ALA A 1 86 ? 3.751 5.330 3.924 1.00 94.31 86 ALA A C 1
ATOM 672 O O . ALA A 1 86 ? 3.171 5.118 4.988 1.00 94.31 86 ALA A O 1
ATOM 673 N N . VAL A 1 87 ? 3.223 6.118 2.978 1.00 96.31 87 VAL A N 1
ATOM 674 C CA . VAL A 1 87 ? 1.902 6.761 3.115 1.00 96.31 87 VAL A CA 1
ATOM 675 C C . VAL A 1 87 ? 0.796 5.711 3.230 1.00 96.31 87 VAL A C 1
ATOM 677 O O . VAL A 1 87 ? -0.068 5.816 4.096 1.00 96.31 87 VAL A O 1
ATOM 680 N N . LEU A 1 88 ? 0.842 4.661 2.411 1.00 96.81 88 LEU A N 1
ATOM 681 C CA . LEU A 1 88 ? -0.133 3.574 2.453 1.00 96.81 88 LEU A C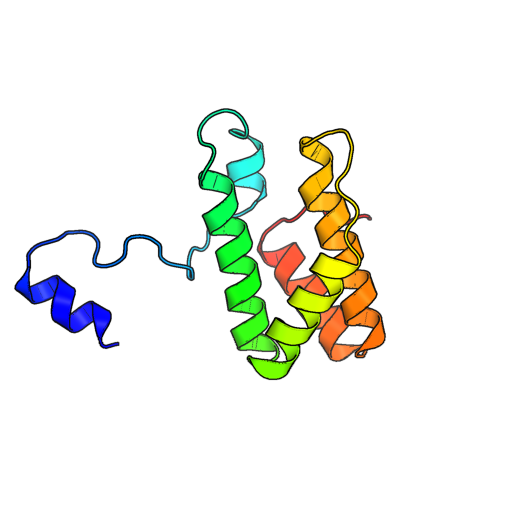A 1
ATOM 682 C C . LEU A 1 88 ? -0.132 2.846 3.804 1.00 96.81 88 LEU A C 1
ATOM 684 O O . LEU A 1 88 ? -1.198 2.579 4.355 1.00 96.81 88 LEU A O 1
ATOM 688 N N . GLN A 1 89 ? 1.046 2.568 4.369 1.00 96.38 89 GLN A N 1
ATOM 689 C CA . GLN A 1 89 ? 1.167 2.000 5.716 1.00 96.38 89 GLN A CA 1
ATOM 690 C C . GLN A 1 89 ? 0.631 2.951 6.792 1.00 96.38 89 GLN A C 1
ATOM 692 O O . GLN A 1 89 ? -0.088 2.509 7.688 1.00 96.38 89 GLN A O 1
ATOM 697 N N . ALA A 1 90 ? 0.940 4.247 6.695 1.00 96.94 90 ALA A N 1
ATOM 698 C CA . ALA A 1 90 ? 0.474 5.248 7.649 1.00 96.94 90 ALA A CA 1
ATOM 699 C C . ALA A 1 90 ? -1.057 5.389 7.640 1.00 96.94 90 ALA A C 1
ATOM 701 O O . ALA A 1 90 ? -1.671 5.419 8.704 1.00 96.94 90 ALA A O 1
ATOM 702 N N . GLU A 1 91 ? -1.693 5.422 6.465 1.00 97.62 91 GLU A N 1
ATOM 703 C CA . GLU A 1 91 ? -3.159 5.455 6.367 1.00 97.62 91 GLU A CA 1
ATOM 704 C C . GLU A 1 91 ? -3.796 4.146 6.852 1.00 97.62 91 GLU A C 1
ATOM 706 O O . GLU A 1 91 ? -4.807 4.174 7.553 1.00 97.62 91 GLU A O 1
ATOM 711 N N . ALA A 1 92 ? -3.187 2.994 6.558 1.00 97.00 92 ALA A N 1
ATOM 712 C CA . ALA A 1 92 ? -3.681 1.703 7.033 1.00 97.00 92 ALA A CA 1
ATOM 713 C C . ALA A 1 92 ? -3.644 1.596 8.565 1.00 97.00 92 ALA A C 1
ATOM 715 O O . ALA A 1 92 ? -4.581 1.070 9.166 1.00 97.00 92 ALA A O 1
ATOM 716 N N . ALA A 1 93 ? -2.609 2.150 9.205 1.00 96.81 93 ALA A N 1
ATOM 717 C CA . ALA A 1 93 ? -2.489 2.201 10.660 1.00 96.81 93 ALA A CA 1
ATOM 718 C C . ALA A 1 93 ? -3.624 2.993 11.332 1.00 96.81 93 ALA A C 1
ATOM 720 O O . ALA A 1 93 ? -4.022 2.652 12.444 1.00 96.81 93 ALA A O 1
ATOM 721 N N . LYS A 1 94 ? -4.199 3.995 10.653 1.00 97.12 94 LYS A N 1
ATOM 722 C CA . LYS A 1 94 ? -5.359 4.750 11.160 1.00 97.12 94 LYS A CA 1
ATOM 723 C C . LYS A 1 94 ? -6.656 3.938 11.140 1.00 97.12 94 LYS A C 1
ATOM 725 O O . LYS A 1 94 ? -7.590 4.281 11.859 1.00 97.12 94 LYS A O 1
ATOM 730 N N . LEU A 1 95 ? -6.737 2.898 10.306 1.00 94.62 95 LEU A N 1
ATOM 731 C CA . LEU A 1 95 ? -7.923 2.044 10.184 1.00 94.62 95 LEU A CA 1
ATOM 732 C C . LEU A 1 95 ? -7.931 0.897 11.200 1.00 94.62 95 LEU A C 1
ATOM 734 O O . LEU A 1 95 ? -9.007 0.430 11.566 1.00 94.62 95 LEU A O 1
ATOM 738 N N . GLY A 1 96 ? -6.755 0.455 11.650 1.00 95.12 96 GLY A N 1
ATOM 739 C CA . GLY A 1 96 ? -6.614 -0.579 12.670 1.00 95.12 96 GLY A CA 1
ATOM 740 C C . GLY A 1 96 ? -5.403 -1.487 12.463 1.00 95.12 96 GLY A C 1
ATOM 741 O O . GLY A 1 96 ? -4.760 -1.500 11.410 1.00 95.12 96 GLY A O 1
ATOM 742 N N . GLU A 1 97 ? -5.100 -2.282 13.490 1.00 95.25 97 GLU A N 1
ATOM 743 C CA . GLU A 1 97 ? -3.949 -3.193 13.498 1.00 95.25 97 GLU A CA 1
ATOM 744 C C . GLU A 1 97 ? -4.043 -4.256 12.393 1.00 95.25 97 GLU A C 1
ATOM 746 O O . GLU A 1 97 ? -3.062 -4.514 11.696 1.00 95.25 97 GLU A O 1
ATOM 751 N N . MET A 1 98 ? -5.237 -4.811 12.157 1.00 95.94 98 MET A N 1
ATOM 752 C CA . MET A 1 98 ? -5.466 -5.812 11.108 1.00 95.94 98 MET A CA 1
ATOM 753 C C . MET A 1 98 ? -5.184 -5.251 9.707 1.00 95.94 98 MET A C 1
ATOM 755 O O . MET A 1 98 ? -4.517 -5.900 8.897 1.00 95.94 98 MET A O 1
ATOM 759 N N . GLN A 1 99 ? -5.670 -4.043 9.409 1.00 96.88 99 GLN A N 1
ATOM 760 C CA . GLN A 1 99 ? -5.464 -3.373 8.125 1.00 96.88 99 GLN A CA 1
ATOM 761 C C . GLN A 1 99 ? -3.984 -3.041 7.929 1.00 96.88 99 GLN A C 1
ATOM 763 O O . GLN A 1 99 ? -3.425 -3.331 6.870 1.00 96.88 99 GLN A O 1
ATOM 768 N N . SER A 1 100 ? -3.336 -2.513 8.970 1.00 96.94 100 SER A N 1
ATOM 769 C CA . SER A 1 100 ? -1.899 -2.234 8.979 1.00 96.94 100 SER A CA 1
ATOM 770 C C . SER A 1 100 ? -1.066 -3.490 8.699 1.00 96.94 100 SER A C 1
ATOM 772 O O . SER A 1 100 ? -0.238 -3.502 7.783 1.00 96.94 100 SER A O 1
ATOM 774 N N . ALA A 1 101 ? -1.336 -4.588 9.413 1.00 96.44 101 ALA A N 1
ATOM 775 C CA . ALA A 1 101 ? -0.644 -5.860 9.228 1.00 96.44 101 ALA A CA 1
ATOM 776 C C . ALA A 1 101 ? -0.855 -6.434 7.818 1.00 96.44 101 ALA A C 1
ATOM 778 O O . ALA A 1 101 ? 0.098 -6.901 7.189 1.00 96.44 101 ALA A O 1
ATOM 779 N N . THR A 1 102 ? -2.081 -6.347 7.294 1.00 96.88 102 THR A N 1
ATOM 780 C CA . THR A 1 102 ? -2.430 -6.818 5.946 1.00 96.88 102 THR A CA 1
ATOM 781 C C . THR A 1 102 ? -1.670 -6.045 4.869 1.00 96.88 102 THR A C 1
ATOM 783 O O . THR A 1 102 ? -1.070 -6.647 3.978 1.00 96.88 102 THR A O 1
ATOM 786 N N . VAL A 1 103 ? -1.631 -4.715 4.974 1.00 96.75 103 VAL A N 1
ATOM 787 C CA . VAL A 1 103 ? -0.898 -3.848 4.040 1.00 96.75 103 VAL A CA 1
ATOM 788 C C . VAL A 1 103 ? 0.603 -4.098 4.118 1.00 96.75 103 VAL A C 1
ATOM 790 O O . VAL A 1 103 ? 1.253 -4.270 3.087 1.00 96.75 103 VAL A O 1
ATOM 793 N N . ALA A 1 104 ? 1.161 -4.189 5.328 1.00 95.38 104 ALA A N 1
ATOM 794 C CA . ALA A 1 104 ? 2.574 -4.493 5.518 1.00 95.38 104 ALA A CA 1
ATOM 795 C C . ALA A 1 104 ? 2.946 -5.857 4.921 1.00 95.38 104 ALA A C 1
ATOM 797 O O . ALA A 1 104 ? 3.994 -5.986 4.289 1.00 95.38 104 ALA A O 1
ATOM 798 N N . LYS A 1 105 ? 2.084 -6.870 5.076 1.00 94.81 105 LYS A N 1
ATOM 799 C CA . LYS A 1 105 ? 2.279 -8.178 4.448 1.00 94.81 105 LYS A CA 1
ATOM 800 C C . LYS A 1 105 ? 2.269 -8.072 2.921 1.00 94.81 105 LYS A C 1
ATOM 802 O O . LYS A 1 105 ? 3.216 -8.536 2.299 1.00 94.81 105 LYS A O 1
ATOM 807 N N . ALA A 1 106 ? 1.268 -7.423 2.324 1.00 93.62 106 ALA A N 1
ATOM 808 C CA . ALA A 1 106 ? 1.157 -7.298 0.868 1.00 93.62 106 ALA A CA 1
ATOM 809 C C . ALA A 1 106 ? 2.356 -6.561 0.238 1.00 93.62 106 ALA A C 1
ATOM 811 O O . ALA A 1 106 ? 2.876 -6.976 -0.798 1.00 93.62 106 ALA A O 1
ATOM 812 N N . LEU A 1 107 ? 2.843 -5.502 0.894 1.00 93.06 107 LEU A N 1
ATOM 813 C 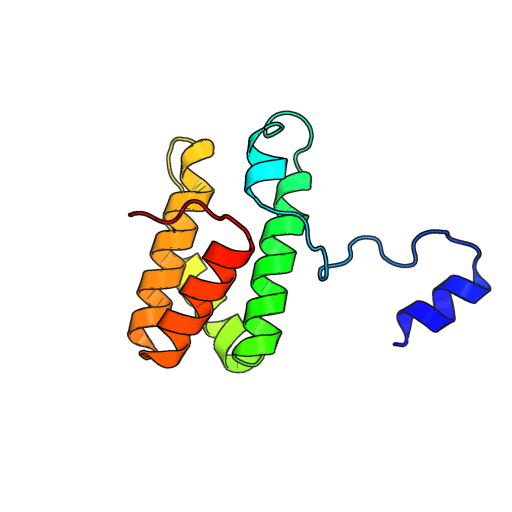CA . LEU A 1 107 ? 4.044 -4.780 0.466 1.00 93.06 107 LEU A CA 1
ATOM 814 C C . LEU A 1 107 ? 5.300 -5.663 0.531 1.00 93.06 107 LEU A C 1
ATOM 816 O O . LEU A 1 107 ? 6.095 -5.653 -0.410 1.00 93.06 107 LEU A O 1
ATOM 820 N N . ARG A 1 108 ? 5.467 -6.454 1.604 1.00 91.44 108 ARG A N 1
ATOM 821 C CA . ARG A 1 108 ? 6.589 -7.401 1.749 1.00 91.44 108 ARG A CA 1
ATOM 822 C C . ARG A 1 108 ? 6.535 -8.527 0.727 1.00 91.44 108 ARG A C 1
ATOM 824 O O . ARG A 1 108 ? 7.548 -8.786 0.088 1.00 91.44 108 ARG A O 1
ATOM 831 N N . ASP A 1 109 ? 5.371 -9.154 0.550 1.00 88.44 109 ASP A N 1
ATOM 832 C CA . ASP A 1 109 ? 5.169 -10.259 -0.399 1.00 88.44 109 ASP A CA 1
ATOM 833 C C . ASP A 1 109 ? 5.597 -9.852 -1.821 1.00 88.44 109 ASP A C 1
ATOM 835 O O . ASP A 1 109 ? 6.132 -10.660 -2.576 1.00 88.44 109 ASP A O 1
ATOM 839 N N . ARG A 1 110 ? 5.406 -8.574 -2.172 1.00 83.94 110 ARG A N 1
ATOM 840 C CA . ARG A 1 110 ? 5.763 -8.009 -3.481 1.00 83.94 110 ARG A CA 1
ATOM 841 C C . ARG A 1 110 ? 7.096 -7.266 -3.517 1.00 83.94 110 ARG A C 1
ATOM 843 O O . ARG A 1 110 ? 7.417 -6.647 -4.531 1.00 83.94 110 ARG A O 1
ATOM 850 N N . ALA A 1 111 ? 7.878 -7.345 -2.443 1.00 87.06 111 ALA A N 1
ATOM 851 C CA . ALA A 1 111 ? 9.191 -6.720 -2.306 1.00 87.06 111 ALA A CA 1
ATOM 852 C C . ALA A 1 111 ? 9.199 -5.198 -2.558 1.00 87.06 111 ALA A C 1
ATOM 854 O O . ALA A 1 111 ? 10.165 -4.662 -3.108 1.00 87.06 111 ALA A O 1
ATOM 855 N N . PHE A 1 112 ? 8.132 -4.490 -2.168 1.00 86.50 112 PHE A N 1
ATOM 856 C CA . PHE A 1 112 ? 8.131 -3.027 -2.190 1.00 86.50 112 PHE A CA 1
ATOM 857 C C . PHE A 1 112 ? 9.185 -2.473 -1.219 1.00 86.50 112 PHE A C 1
ATOM 859 O O . PHE A 1 112 ? 9.407 -3.054 -0.152 1.00 86.50 112 PHE A O 1
ATOM 866 N N . PRO A 1 113 ? 9.812 -1.329 -1.542 1.00 82.88 113 PRO A N 1
ATOM 867 C CA . PRO A 1 113 ? 10.754 -0.672 -0.649 1.00 82.88 113 PRO A CA 1
ATOM 868 C C . PRO A 1 113 ? 9.994 -0.057 0.530 1.00 82.88 113 PRO A C 1
ATOM 870 O O . PRO A 1 113 ? 9.501 1.063 0.457 1.00 82.88 113 PRO A O 1
ATOM 873 N N . ILE A 1 114 ? 9.876 -0.808 1.617 1.00 80.81 114 ILE A N 1
ATOM 874 C CA . ILE A 1 114 ? 9.342 -0.322 2.889 1.00 80.81 114 ILE A CA 1
ATOM 875 C C . ILE A 1 114 ? 10.503 0.176 3.754 1.00 80.81 114 ILE A C 1
ATOM 877 O O . ILE A 1 114 ? 11.572 -0.439 3.773 1.00 80.81 114 ILE A O 1
ATOM 881 N N . GLY A 1 115 ? 10.320 1.316 4.427 1.00 66.19 115 GLY A N 1
ATOM 882 C CA . GLY A 1 115 ? 11.288 1.795 5.418 1.00 66.19 115 GLY A CA 1
ATOM 883 C C . GLY A 1 115 ? 11.522 0.716 6.479 1.00 66.19 115 GLY A C 1
ATOM 884 O O . GLY A 1 115 ? 10.577 0.014 6.844 1.00 66.19 115 GLY A O 1
ATOM 885 N N . LYS A 1 116 ? 12.780 0.534 6.899 1.00 46.53 116 LYS A N 1
ATOM 886 C CA . LYS A 1 116 ? 13.117 -0.353 8.021 1.00 46.53 116 LYS A CA 1
ATOM 887 C C . LYS A 1 116 ? 12.485 0.141 9.314 1.00 46.53 116 LYS A C 1
ATOM 889 O O . LYS A 1 116 ? 12.472 1.377 9.502 1.00 46.53 116 LYS A O 1
#

Radius of gyration: 15.75 Å; chains: 1; bounding box: 33×35×44 Å

pLDDT: mean 78.76, std 18.21, range [46.25, 97.62]

Organism: NCBI:txid2983605